Protein AF-A0A1I4HT18-F1 (afdb_monomer_lite)

Structure (mmCIF, N/CA/C/O backbone):
data_AF-A0A1I4HT18-F1
#
_entry.id   AF-A0A1I4HT18-F1
#
loop_
_atom_site.group_PDB
_atom_site.id
_atom_site.type_symbol
_atom_site.label_atom_id
_atom_site.label_alt_id
_atom_site.label_comp_id
_atom_site.label_asym_id
_atom_site.label_entity_id
_atom_site.label_seq_id
_atom_site.pdbx_PDB_ins_code
_atom_site.Cartn_x
_atom_site.Cartn_y
_atom_site.Cartn_z
_atom_site.occupancy
_atom_site.B_iso_or_equiv
_atom_site.auth_seq_id
_atom_site.auth_comp_id
_atom_site.auth_asym_id
_atom_site.auth_atom_id
_atom_site.pdbx_PDB_model_num
ATOM 1 N N . MET A 1 1 ? -5.936 -4.964 -17.014 1.00 53.97 1 MET A N 1
ATOM 2 C CA . MET A 1 1 ? -4.969 -4.059 -16.338 1.00 53.97 1 MET A CA 1
ATOM 3 C C . MET A 1 1 ? -4.286 -3.048 -17.280 1.00 53.97 1 MET A C 1
ATOM 5 O O . MET A 1 1 ? -3.512 -2.228 -16.811 1.00 53.97 1 MET A O 1
ATOM 9 N N . THR A 1 2 ? -4.578 -3.036 -18.587 1.00 53.16 2 THR A N 1
ATOM 10 C CA . THR A 1 2 ? -3.858 -2.238 -19.606 1.00 53.16 2 THR A CA 1
ATOM 11 C C . THR A 1 2 ? -4.294 -0.769 -19.725 1.00 53.16 2 THR A C 1
ATOM 13 O O . THR A 1 2 ? -3.505 0.053 -20.183 1.00 53.16 2 THR A O 1
ATOM 16 N N . ALA A 1 3 ? -5.507 -0.408 -19.286 1.00 56.97 3 ALA A N 1
ATOM 17 C CA . ALA A 1 3 ? -5.998 0.979 -19.331 1.00 56.97 3 ALA A CA 1
ATOM 18 C C . ALA A 1 3 ? -5.474 1.833 -18.159 1.00 56.97 3 ALA A C 1
ATOM 20 O O . ALA A 1 3 ? -4.922 2.912 -18.363 1.00 56.97 3 ALA A O 1
ATOM 21 N N . LEU A 1 4 ? -5.539 1.298 -16.933 1.00 57.00 4 LEU A N 1
ATOM 22 C CA . LEU A 1 4 ? -4.988 1.925 -15.721 1.00 57.00 4 LEU A CA 1
ATOM 23 C C . LEU A 1 4 ? -3.466 2.115 -15.801 1.00 57.00 4 LEU A C 1
ATOM 25 O O . LEU A 1 4 ? -2.920 2.967 -15.107 1.00 57.00 4 LEU A O 1
ATOM 29 N N . ALA A 1 5 ? -2.783 1.319 -16.635 1.00 60.12 5 ALA A N 1
ATOM 30 C CA . ALA A 1 5 ? -1.334 1.311 -16.816 1.00 60.12 5 ALA A CA 1
ATOM 31 C C . ALA A 1 5 ? -0.778 2.531 -17.602 1.00 60.12 5 ALA A C 1
ATOM 33 O O . ALA A 1 5 ? 0.438 2.710 -17.686 1.00 60.12 5 ALA A O 1
ATOM 34 N N . ARG A 1 6 ? -1.653 3.372 -18.172 1.00 67.38 6 ARG A N 1
ATOM 35 C CA . ARG A 1 6 ? -1.264 4.426 -19.122 1.00 67.38 6 ARG A CA 1
ATOM 36 C C . ARG A 1 6 ? -1.259 5.845 -18.531 1.00 67.38 6 ARG A C 1
ATOM 38 O O . ARG A 1 6 ? -0.466 6.669 -18.962 1.00 67.38 6 ARG A O 1
ATOM 45 N N . SER A 1 7 ? -2.091 6.131 -17.524 1.00 82.31 7 SER A N 1
ATOM 46 C CA . SER A 1 7 ? -2.238 7.466 -16.913 1.00 82.31 7 SER A CA 1
ATOM 47 C C . SER A 1 7 ? -1.760 7.507 -15.458 1.00 82.31 7 SER A C 1
ATOM 49 O O . SER A 1 7 ? -2.393 6.956 -14.558 1.00 82.31 7 SER A O 1
ATOM 51 N N . THR A 1 8 ? -0.587 8.089 -15.189 1.00 85.50 8 THR A N 1
ATOM 52 C CA . THR A 1 8 ? -0.025 8.239 -13.825 1.00 85.50 8 THR A CA 1
ATOM 53 C C . THR A 1 8 ? -1.048 8.673 -12.761 1.00 85.50 8 THR A C 1
ATOM 55 O O . THR A 1 8 ? -1.113 7.995 -11.734 1.00 85.50 8 THR A O 1
ATOM 58 N N . PRO A 1 9 ? -1.919 9.681 -12.995 1.00 87.38 9 PRO A N 1
ATOM 59 C CA . PRO A 1 9 ? -2.920 10.073 -11.999 1.00 87.38 9 PRO A CA 1
ATOM 60 C C . PRO A 1 9 ? -3.923 8.963 -11.662 1.00 87.38 9 PRO A C 1
ATOM 62 O O . PRO A 1 9 ? -4.279 8.803 -10.499 1.00 87.38 9 PRO A O 1
ATOM 65 N N . ALA A 1 10 ? -4.336 8.139 -12.631 1.00 87.94 10 ALA A N 1
ATOM 66 C CA . ALA A 1 10 ? -5.280 7.054 -12.361 1.00 87.94 10 ALA A CA 1
ATOM 67 C C . ALA A 1 10 ? -4.658 5.953 -11.495 1.00 87.94 10 ALA A C 1
ATOM 69 O O . ALA A 1 10 ? -5.329 5.391 -10.637 1.00 87.94 10 ALA A O 1
ATOM 70 N N . THR A 1 11 ? -3.370 5.648 -11.686 1.00 89.62 11 THR A N 1
ATOM 71 C CA . THR A 1 11 ? -2.671 4.694 -10.809 1.00 89.62 11 THR A CA 1
ATOM 72 C C . THR A 1 11 ? -2.544 5.227 -9.391 1.00 89.62 11 THR A C 1
ATOM 74 O O . THR A 1 11 ? -2.801 4.475 -8.458 1.00 89.62 11 THR A O 1
ATOM 77 N N . LEU A 1 12 ? -2.199 6.506 -9.222 1.00 92.19 12 LEU A N 1
ATOM 78 C CA . LEU A 1 12 ? -2.138 7.118 -7.896 1.00 92.19 12 LEU A CA 1
ATOM 79 C C . LEU A 1 12 ? -3.500 7.074 -7.204 1.00 92.19 12 LEU A C 1
ATOM 81 O O . LEU A 1 12 ? -3.574 6.635 -6.063 1.00 92.19 12 LEU A O 1
ATOM 85 N N . LEU A 1 13 ? -4.574 7.436 -7.910 1.00 93.88 13 LEU A N 1
ATOM 86 C CA . LEU A 1 13 ? -5.935 7.368 -7.377 1.00 93.88 13 LEU A CA 1
ATOM 87 C C . LEU A 1 13 ? -6.284 5.951 -6.921 1.00 93.88 13 LEU A C 1
ATOM 89 O O . LEU A 1 13 ? -6.774 5.764 -5.815 1.00 93.88 13 LEU A O 1
ATOM 93 N N . VAL A 1 14 ? -5.994 4.943 -7.742 1.00 93.56 14 VAL A N 1
ATOM 94 C CA . VAL A 1 14 ? -6.282 3.540 -7.413 1.00 93.56 14 VAL A CA 1
ATOM 95 C C . VAL A 1 14 ? -5.497 3.083 -6.193 1.00 93.56 14 VAL A C 1
ATOM 97 O O . VAL A 1 14 ? -6.068 2.449 -5.311 1.00 93.56 14 VAL A O 1
ATOM 100 N N . VAL A 1 15 ? -4.211 3.426 -6.111 1.00 94.88 15 VAL A N 1
ATOM 101 C CA . VAL A 1 15 ? -3.392 3.121 -4.935 1.00 94.88 15 VAL A CA 1
ATOM 102 C C . VAL A 1 15 ? -3.974 3.804 -3.701 1.00 94.88 15 VAL A C 1
ATOM 104 O O . VAL A 1 15 ? -4.206 3.128 -2.710 1.00 94.88 15 VAL A O 1
ATOM 107 N N . ILE A 1 16 ? -4.296 5.096 -3.771 1.00 96.31 16 ILE A N 1
ATOM 108 C CA . ILE A 1 16 ? -4.882 5.847 -2.652 1.00 96.31 16 ILE A CA 1
ATOM 109 C C . ILE A 1 16 ? -6.194 5.209 -2.185 1.00 96.31 16 ILE A C 1
ATOM 111 O O . ILE A 1 16 ? -6.374 5.000 -0.989 1.00 96.31 16 ILE A O 1
ATOM 115 N N . VAL A 1 17 ? -7.088 4.856 -3.111 1.00 97.00 17 VAL A N 1
ATOM 116 C CA . VAL A 1 17 ? -8.371 4.215 -2.788 1.00 97.00 17 VAL A CA 1
ATOM 117 C C . VAL A 1 17 ? -8.159 2.852 -2.129 1.00 97.00 17 VAL A C 1
ATOM 119 O O . VAL A 1 17 ? -8.799 2.561 -1.122 1.00 97.00 17 VAL A O 1
ATOM 122 N N . LEU A 1 18 ? -7.244 2.028 -2.648 1.00 96.94 18 LEU A N 1
ATOM 123 C CA . LEU A 1 18 ? -6.929 0.725 -2.057 1.00 96.94 18 LEU A CA 1
ATOM 124 C C . LEU A 1 18 ? -6.312 0.867 -0.661 1.00 96.94 18 LEU A C 1
ATOM 126 O O . LEU A 1 18 ? -6.722 0.167 0.260 1.00 96.94 18 LEU A O 1
ATOM 130 N N . VAL A 1 19 ? -5.364 1.790 -0.488 1.00 97.38 19 VAL A N 1
ATOM 131 C CA . VAL A 1 19 ? -4.752 2.084 0.814 1.00 97.38 19 VAL A CA 1
ATOM 132 C C . VAL A 1 19 ? -5.815 2.540 1.810 1.00 97.38 19 VAL A C 1
ATOM 134 O O . VAL A 1 19 ? -5.898 1.990 2.905 1.00 97.38 19 VAL A O 1
ATOM 137 N N . ALA A 1 20 ? -6.669 3.490 1.420 1.00 97.19 20 ALA A N 1
ATOM 138 C CA . ALA A 1 20 ? -7.759 3.970 2.260 1.00 97.19 20 ALA A CA 1
ATOM 139 C C . ALA A 1 20 ? -8.722 2.837 2.641 1.00 97.19 20 ALA A C 1
ATOM 141 O O . ALA A 1 20 ? -9.127 2.754 3.797 1.00 97.19 20 ALA A O 1
ATOM 142 N N . ALA A 1 21 ? -9.040 1.933 1.709 1.00 97.50 21 ALA A N 1
ATOM 143 C CA . ALA A 1 21 ? -9.880 0.774 1.983 1.00 97.50 21 ALA A CA 1
ATOM 144 C C . ALA A 1 21 ? -9.242 -0.173 3.015 1.00 97.50 21 ALA A C 1
ATOM 146 O O . ALA A 1 21 ? -9.896 -0.526 3.993 1.00 97.50 21 ALA A O 1
ATOM 147 N N . PHE A 1 22 ? -7.966 -0.545 2.859 1.00 97.56 22 PHE A N 1
ATOM 148 C CA . PHE A 1 22 ? -7.283 -1.419 3.823 1.00 97.56 22 PHE A CA 1
ATOM 149 C C . PHE A 1 22 ? -7.151 -0.776 5.208 1.00 97.56 22 PHE A C 1
ATOM 151 O O . PHE A 1 22 ? -7.414 -1.433 6.216 1.00 97.56 22 PHE A O 1
ATOM 158 N N . VAL A 1 23 ? -6.818 0.516 5.268 1.00 96.94 23 VAL A N 1
ATOM 159 C CA . VAL A 1 23 ? -6.763 1.273 6.527 1.00 96.94 23 VAL A CA 1
ATOM 160 C C . VAL A 1 23 ? -8.146 1.336 7.181 1.00 96.94 23 VAL A C 1
ATOM 162 O O . VAL A 1 23 ? -8.270 1.056 8.371 1.00 96.94 23 VAL A O 1
ATOM 165 N N . ALA A 1 24 ? -9.202 1.627 6.416 1.00 96.56 24 ALA A N 1
ATOM 166 C CA . ALA A 1 24 ? -10.571 1.665 6.926 1.00 96.56 24 ALA A CA 1
ATOM 167 C C . ALA A 1 24 ? -11.033 0.300 7.460 1.00 96.56 24 ALA A C 1
ATOM 169 O O . ALA A 1 24 ? -11.716 0.240 8.485 1.00 96.56 24 ALA A O 1
ATOM 170 N N . VAL A 1 25 ? -10.635 -0.803 6.819 1.00 95.75 25 VAL A N 1
ATOM 171 C CA . VAL A 1 25 ? -10.880 -2.159 7.333 1.00 95.75 25 VAL A CA 1
ATOM 172 C C . VAL A 1 25 ? -10.150 -2.371 8.662 1.00 95.75 25 VAL A C 1
ATOM 174 O O . VAL A 1 25 ? -10.772 -2.823 9.620 1.00 95.75 25 VAL A O 1
ATOM 177 N N . GLY A 1 26 ? -8.875 -1.987 8.765 1.00 92.00 26 GLY A N 1
ATOM 178 C CA . GLY A 1 26 ? -8.113 -2.084 10.016 1.00 92.00 26 GLY A CA 1
ATOM 179 C C . GLY A 1 26 ? -8.749 -1.297 11.170 1.00 92.00 26 GLY A C 1
ATOM 180 O O . GLY A 1 26 ? -8.892 -1.809 12.278 1.00 92.00 26 GLY A O 1
ATOM 181 N N . VAL A 1 27 ? -9.205 -0.074 10.899 1.00 95.25 27 VAL A N 1
ATOM 182 C CA . VAL A 1 27 ? -9.868 0.778 11.900 1.00 95.25 27 VAL A CA 1
ATOM 183 C C . VAL A 1 27 ? -11.235 0.211 12.302 1.00 95.25 27 VAL A C 1
ATOM 185 O O . VAL A 1 27 ? -11.523 0.084 13.490 1.00 95.25 27 VAL A O 1
ATOM 188 N N . SER A 1 28 ? -12.076 -0.161 11.331 1.00 93.00 28 SER A N 1
ATOM 189 C CA . SER A 1 28 ? -13.463 -0.581 11.597 1.00 93.00 28 SER A CA 1
ATOM 190 C C . SER A 1 28 ? -13.587 -1.990 12.177 1.00 93.00 28 SER A C 1
ATOM 192 O O . SER A 1 28 ? -14.412 -2.205 13.061 1.00 93.00 28 SER A O 1
ATOM 194 N N . GLN A 1 29 ? -12.782 -2.944 11.702 1.00 91.62 29 GLN A N 1
ATOM 195 C CA . GLN A 1 29 ? -12.899 -4.354 12.089 1.00 91.62 29 GLN A CA 1
ATOM 196 C C . GLN A 1 29 ? -12.006 -4.708 13.284 1.00 91.62 29 GLN A C 1
ATOM 198 O O . GLN A 1 29 ? -12.393 -5.524 14.116 1.00 91.62 29 GLN A O 1
ATOM 203 N N . PHE A 1 30 ? -10.832 -4.075 13.398 1.00 90.44 30 PHE A N 1
ATOM 204 C CA . PHE A 1 30 ? -9.812 -4.424 14.396 1.00 90.44 30 PHE A CA 1
ATOM 205 C C . PHE A 1 30 ? -9.585 -3.337 15.459 1.00 90.44 30 PHE A C 1
ATOM 207 O O . PHE A 1 30 ? -8.689 -3.471 16.291 1.00 90.44 30 PHE A O 1
ATOM 214 N N . LYS A 1 31 ? -10.414 -2.280 15.478 1.00 91.94 31 LYS A N 1
ATOM 215 C CA . LYS A 1 31 ? -10.375 -1.182 16.468 1.00 91.94 31 LYS A CA 1
ATOM 216 C C . LYS A 1 31 ? -8.989 -0.532 16.604 1.00 91.94 31 LYS A C 1
ATOM 218 O O . LYS A 1 31 ? -8.568 -0.175 17.706 1.00 91.94 31 LYS A O 1
ATOM 223 N N . LEU A 1 32 ? -8.268 -0.406 15.493 1.00 92.88 32 LEU A N 1
ATOM 224 C CA . LEU A 1 32 ? -7.033 0.374 15.439 1.00 92.88 32 LEU A CA 1
ATOM 225 C C . LEU A 1 32 ? -7.343 1.866 15.520 1.00 92.88 32 LEU A C 1
ATOM 227 O O . LEU A 1 32 ? -8.380 2.322 15.028 1.00 92.88 32 LEU A O 1
ATOM 231 N N . THR A 1 33 ? -6.416 2.646 16.067 1.00 96.00 33 THR A N 1
ATOM 232 C CA . THR A 1 33 ? -6.450 4.093 15.870 1.00 96.00 33 THR A CA 1
ATOM 233 C C . THR A 1 33 ? -6.143 4.415 14.407 1.00 96.00 33 THR A C 1
ATOM 235 O O . THR A 1 33 ? -5.488 3.652 13.693 1.00 96.00 33 THR A O 1
A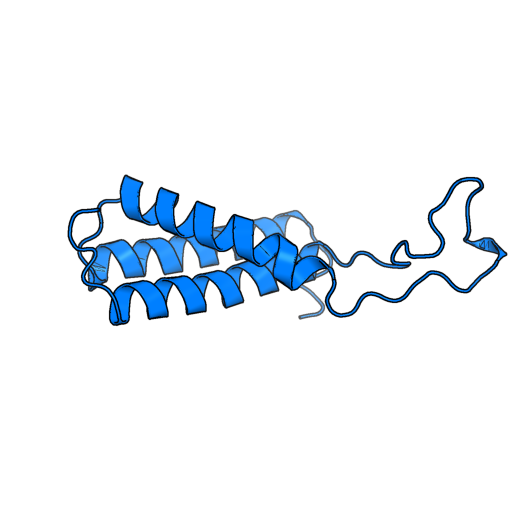TOM 238 N N . ILE A 1 34 ? -6.601 5.575 13.932 1.00 95.00 34 ILE A N 1
ATOM 239 C CA . ILE A 1 34 ? -6.313 6.019 12.559 1.00 95.00 34 ILE A CA 1
ATOM 240 C C . ILE A 1 34 ? -4.794 6.149 12.352 1.00 95.00 34 ILE A C 1
ATOM 242 O O . ILE A 1 34 ? -4.271 5.716 11.327 1.00 95.00 34 ILE A O 1
ATOM 246 N N . GLY A 1 35 ? -4.082 6.701 13.343 1.00 96.50 35 GLY A N 1
ATOM 247 C CA . GLY A 1 35 ? -2.629 6.862 13.302 1.00 96.50 35 GLY A CA 1
ATOM 248 C C . GLY A 1 35 ? -1.892 5.524 13.260 1.00 96.50 35 GLY A C 1
ATOM 249 O O . GLY A 1 35 ? -1.052 5.325 12.383 1.00 96.50 35 GLY A O 1
ATOM 250 N N . GLY A 1 36 ? -2.250 4.592 14.145 1.00 95.62 36 GLY A N 1
ATOM 251 C CA . GLY A 1 36 ? -1.655 3.258 14.203 1.00 95.62 36 GLY A CA 1
ATOM 252 C C . GLY A 1 36 ? -1.898 2.445 12.936 1.00 95.62 36 GLY A C 1
ATOM 253 O O . GLY A 1 36 ? -0.962 1.859 12.393 1.00 95.62 36 GLY A O 1
ATOM 254 N N . ALA A 1 37 ? -3.122 2.474 12.397 1.00 96.06 37 ALA A N 1
ATOM 255 C CA . ALA A 1 37 ? -3.449 1.792 11.146 1.00 96.06 37 ALA A CA 1
ATOM 256 C C . ALA A 1 37 ? -2.626 2.326 9.963 1.00 96.06 37 ALA A C 1
ATOM 258 O O . ALA A 1 37 ? -2.076 1.536 9.197 1.00 96.06 37 ALA A O 1
ATOM 259 N N . ILE A 1 38 ? -2.499 3.652 9.830 1.00 96.88 38 ILE A N 1
ATOM 260 C CA . ILE A 1 38 ? -1.696 4.273 8.766 1.00 96.88 38 ILE A CA 1
ATOM 261 C C . ILE A 1 38 ? -0.212 3.942 8.945 1.00 96.88 38 ILE A C 1
ATOM 263 O O . ILE A 1 38 ? 0.435 3.546 7.977 1.00 96.88 38 ILE A O 1
ATOM 267 N N . ALA A 1 39 ? 0.328 4.079 10.158 1.00 97.31 39 ALA A N 1
ATOM 268 C CA . ALA A 1 39 ? 1.741 3.840 10.435 1.00 97.31 39 ALA A CA 1
ATOM 269 C C . ALA A 1 39 ? 2.130 2.378 10.184 1.00 97.31 39 ALA A C 1
ATOM 271 O O . ALA A 1 39 ? 3.092 2.107 9.463 1.00 97.31 39 ALA A O 1
ATOM 272 N N . LEU A 1 40 ? 1.351 1.433 10.717 1.00 96.38 40 LEU A N 1
ATOM 273 C CA . LEU A 1 40 ? 1.585 0.006 10.520 1.00 96.38 40 LEU A CA 1
ATOM 274 C C . LEU A 1 40 ? 1.482 -0.366 9.040 1.00 96.38 40 LEU A C 1
ATOM 276 O O . LEU A 1 40 ? 2.386 -1.007 8.501 1.00 96.38 40 LEU A O 1
ATOM 280 N N . TYR A 1 41 ? 0.415 0.071 8.365 1.00 97.69 41 TYR A N 1
ATOM 281 C CA . TYR A 1 41 ? 0.242 -0.197 6.942 1.00 97.69 41 TYR A CA 1
ATOM 282 C C . TYR A 1 41 ? 1.387 0.399 6.114 1.00 97.69 41 TYR A C 1
ATOM 284 O O . TYR A 1 41 ? 1.899 -0.266 5.218 1.00 97.69 41 TYR A O 1
ATOM 292 N N . PHE A 1 42 ? 1.840 1.615 6.431 1.00 97.69 42 PHE A N 1
ATOM 293 C CA . PHE A 1 42 ? 2.962 2.261 5.752 1.00 97.69 42 PHE A CA 1
ATOM 294 C C . PHE A 1 42 ? 4.266 1.469 5.899 1.00 97.69 42 PHE A C 1
ATOM 296 O O . PHE A 1 42 ? 4.941 1.234 4.900 1.00 97.69 42 PHE A O 1
ATOM 303 N N . VAL A 1 43 ? 4.603 1.005 7.107 1.00 97.56 43 VAL A N 1
ATOM 304 C CA . VAL A 1 43 ? 5.817 0.204 7.347 1.00 97.56 43 VAL A CA 1
ATOM 305 C C . VAL A 1 43 ? 5.764 -1.125 6.589 1.00 97.56 43 VAL A C 1
ATOM 307 O O . VAL A 1 43 ? 6.732 -1.495 5.916 1.00 97.56 43 VAL A O 1
ATOM 310 N N . VAL A 1 44 ? 4.626 -1.825 6.646 1.00 97.44 44 VAL A N 1
ATOM 311 C CA . VAL A 1 44 ? 4.403 -3.079 5.905 1.00 97.44 44 VAL A CA 1
ATOM 312 C C . VAL A 1 44 ? 4.515 -2.845 4.398 1.00 97.44 44 VAL A C 1
ATOM 314 O O . VAL A 1 44 ? 5.234 -3.566 3.704 1.00 97.44 44 VAL A O 1
ATOM 317 N N . TRP A 1 45 ? 3.849 -1.809 3.889 1.00 98.06 45 TRP A N 1
ATOM 318 C CA . TRP A 1 45 ? 3.863 -1.447 2.476 1.00 98.06 45 TRP A CA 1
ATOM 319 C C . TRP A 1 45 ? 5.266 -1.082 1.987 1.00 98.06 45 TRP A C 1
ATOM 321 O O . TRP A 1 45 ? 5.701 -1.593 0.955 1.00 98.06 45 TRP A O 1
ATOM 331 N N . TRP A 1 46 ? 5.999 -0.259 2.742 1.00 97.31 46 TRP A N 1
ATOM 332 C CA . TRP A 1 46 ? 7.363 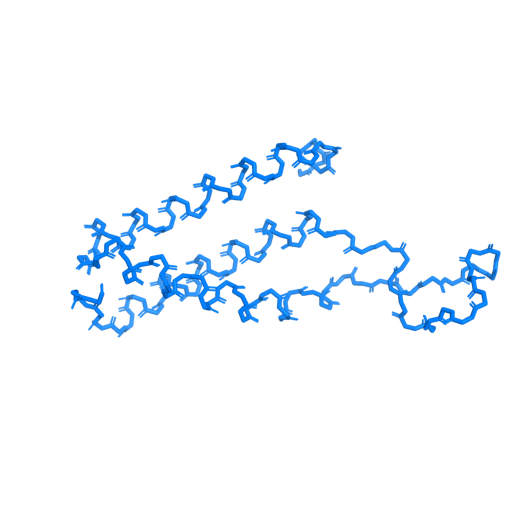0.154 2.408 1.00 97.31 46 TRP A CA 1
ATOM 333 C C . TRP A 1 46 ? 8.316 -1.040 2.353 1.00 97.31 46 TRP A C 1
ATOM 335 O O . TRP A 1 46 ? 9.108 -1.169 1.422 1.00 97.31 46 TRP A O 1
ATOM 345 N N . THR A 1 47 ? 8.190 -1.962 3.307 1.00 97.31 47 THR A N 1
ATOM 346 C CA . THR A 1 47 ? 9.021 -3.170 3.365 1.00 97.31 47 THR A CA 1
ATOM 347 C C . THR A 1 47 ? 8.739 -4.089 2.173 1.00 97.31 47 THR A C 1
ATOM 349 O O . THR A 1 47 ? 9.661 -4.559 1.504 1.00 97.31 47 THR A O 1
ATOM 352 N N . LEU A 1 48 ? 7.462 -4.305 1.844 1.00 97.44 48 LEU A N 1
ATOM 353 C CA . LEU A 1 48 ? 7.064 -5.172 0.733 1.00 97.44 48 LEU A CA 1
ATOM 354 C C . LEU A 1 48 ? 7.306 -4.551 -0.641 1.00 97.44 48 LEU A C 1
ATOM 356 O O . LEU A 1 48 ? 7.447 -5.290 -1.614 1.00 97.44 48 LEU A O 1
ATOM 360 N N . LEU A 1 49 ? 7.420 -3.224 -0.742 1.00 95.56 49 LEU A N 1
ATOM 361 C CA . LEU A 1 49 ? 7.819 -2.567 -1.983 1.00 95.56 49 LEU A CA 1
ATOM 362 C C . LEU A 1 49 ? 9.140 -3.143 -2.489 1.00 95.56 49 LEU A C 1
ATOM 364 O O . LEU A 1 49 ? 9.210 -3.571 -3.640 1.00 95.56 49 LEU A O 1
ATOM 368 N N . PHE A 1 50 ? 10.153 -3.236 -1.627 1.00 94.38 50 PHE A N 1
ATOM 369 C CA . PHE A 1 50 ? 11.454 -3.793 -1.999 1.00 94.38 50 PHE A CA 1
ATOM 370 C C . PHE A 1 50 ? 11.387 -5.282 -2.350 1.00 94.38 50 PHE A C 1
ATOM 372 O O . PHE A 1 50 ? 12.098 -5.718 -3.250 1.00 94.38 50 PHE A O 1
ATOM 379 N N . ALA A 1 51 ? 10.489 -6.043 -1.720 1.00 95.12 51 ALA A N 1
ATOM 380 C CA . ALA A 1 51 ? 10.262 -7.446 -2.063 1.00 95.12 51 ALA A CA 1
ATOM 381 C C . ALA A 1 51 ? 9.591 -7.625 -3.442 1.00 95.12 51 ALA A C 1
ATOM 383 O O . ALA A 1 51 ? 9.883 -8.580 -4.159 1.00 95.12 51 ALA A O 1
ATOM 384 N N . VAL A 1 52 ? 8.710 -6.701 -3.840 1.00 94.56 52 VAL A N 1
ATOM 385 C CA . VAL A 1 52 ? 7.974 -6.750 -5.118 1.00 94.56 52 VAL A CA 1
ATOM 386 C C . VAL A 1 52 ? 8.779 -6.154 -6.280 1.00 94.56 52 VAL A C 1
ATOM 388 O O . VAL A 1 52 ? 8.624 -6.584 -7.424 1.00 94.56 52 VAL A O 1
ATOM 391 N N . LEU A 1 53 ? 9.667 -5.189 -6.017 1.00 92.88 53 LEU A N 1
ATOM 392 C CA . LEU A 1 53 ? 10.487 -4.525 -7.036 1.00 92.88 53 LEU A CA 1
ATOM 393 C C . LEU A 1 53 ? 11.275 -5.447 -7.989 1.00 92.88 53 LEU A C 1
ATOM 395 O O . LEU A 1 53 ? 11.288 -5.126 -9.185 1.00 92.88 53 LEU A O 1
ATOM 399 N N . PRO A 1 54 ? 11.935 -6.539 -7.549 1.00 89.38 54 PRO A N 1
ATOM 400 C CA . PRO A 1 54 ? 12.716 -7.396 -8.445 1.00 89.38 54 PRO A CA 1
ATOM 401 C C . PRO A 1 54 ? 11.849 -8.281 -9.351 1.00 89.38 54 PRO A C 1
ATOM 403 O O . PRO A 1 54 ? 12.343 -8.843 -10.328 1.00 89.38 54 PRO A O 1
ATOM 406 N N . LEU A 1 55 ? 10.551 -8.408 -9.066 1.00 90.38 55 LEU A N 1
ATOM 407 C CA . LEU A 1 55 ? 9.672 -9.305 -9.804 1.00 90.38 55 LEU A CA 1
ATOM 408 C C . LEU A 1 55 ? 9.456 -8.820 -11.243 1.00 90.38 55 LEU A C 1
ATOM 410 O O . LEU A 1 55 ? 9.164 -7.649 -11.500 1.00 90.38 55 LEU A O 1
ATOM 414 N N . ARG A 1 56 ? 9.527 -9.771 -12.184 1.00 83.81 56 ARG A N 1
ATOM 415 C CA . ARG A 1 56 ? 9.247 -9.580 -13.622 1.00 83.81 56 ARG A CA 1
ATOM 416 C C . ARG A 1 56 ? 10.137 -8.524 -14.298 1.00 83.81 56 ARG A C 1
ATOM 418 O O . ARG A 1 56 ? 9.724 -7.937 -15.299 1.00 83.81 56 ARG A O 1
ATOM 425 N N . ASN A 1 57 ? 11.340 -8.298 -13.768 1.00 89.12 57 ASN A N 1
ATOM 426 C CA . ASN A 1 57 ? 12.371 -7.520 -14.446 1.00 89.12 57 ASN A CA 1
ATOM 427 C C . ASN A 1 57 ? 13.030 -8.351 -15.548 1.00 89.12 57 ASN A C 1
ATOM 429 O O . ASN A 1 57 ? 13.299 -9.536 -15.370 1.00 89.12 57 ASN A O 1
ATOM 433 N N . GLN A 1 58 ? 13.302 -7.704 -16.676 1.00 86.94 58 GLN A N 1
ATOM 434 C CA . GLN A 1 58 ? 14.132 -8.243 -17.745 1.00 86.94 58 GLN A CA 1
ATOM 435 C C . GLN A 1 58 ? 15.214 -7.207 -18.063 1.00 86.94 58 GLN A C 1
ATOM 437 O O . GLN A 1 58 ? 14.864 -6.030 -18.219 1.00 86.94 58 GLN A O 1
ATOM 442 N N . PRO A 1 59 ? 16.496 -7.605 -18.103 1.00 84.88 59 PRO A N 1
ATOM 443 C CA . PRO A 1 59 ? 17.581 -6.696 -18.446 1.00 84.88 59 PRO A CA 1
ATOM 444 C C . PRO A 1 59 ? 17.477 -6.252 -19.909 1.00 84.88 59 PRO A C 1
ATOM 446 O O . PRO A 1 59 ? 16.909 -6.959 -20.748 1.00 84.88 59 PRO A O 1
ATOM 449 N N . GLU A 1 60 ? 18.021 -5.075 -20.215 1.00 85.31 60 GLU A N 1
ATOM 450 C CA . GLU A 1 60 ? 18.148 -4.614 -21.599 1.00 85.31 60 GLU A CA 1
ATOM 451 C C . GLU A 1 60 ? 19.192 -5.463 -22.336 1.00 85.31 60 GLU A C 1
ATOM 453 O O . GLU A 1 60 ? 20.330 -5.591 -21.895 1.00 85.31 60 GLU A O 1
ATOM 458 N N . THR A 1 61 ? 18.793 -6.068 -23.455 1.00 82.94 61 THR A N 1
ATOM 459 C CA . THR A 1 61 ? 19.650 -6.976 -24.243 1.00 82.94 61 THR A CA 1
ATOM 460 C C . THR A 1 61 ? 20.049 -6.379 -25.584 1.00 82.94 61 THR A C 1
ATOM 462 O O . THR A 1 61 ? 20.919 -6.927 -26.260 1.00 82.94 61 THR A O 1
ATOM 465 N N . ARG A 1 62 ? 19.439 -5.257 -25.993 1.00 84.06 62 ARG A N 1
ATOM 466 C CA . ARG A 1 62 ? 19.768 -4.581 -27.248 1.00 84.06 62 ARG A CA 1
ATOM 467 C C . ARG A 1 62 ? 20.959 -3.649 -27.038 1.00 84.06 62 ARG A C 1
ATOM 469 O O . ARG A 1 62 ? 20.801 -2.638 -26.356 1.00 84.06 62 ARG A O 1
ATOM 476 N N . PRO A 1 63 ? 22.109 -3.888 -27.700 1.00 81.56 63 PRO A N 1
ATOM 477 C CA . PRO A 1 63 ? 23.297 -3.049 -27.531 1.00 81.56 63 PRO A CA 1
ATOM 478 C C . PRO A 1 63 ? 23.052 -1.569 -27.850 1.00 81.56 63 PRO A C 1
ATOM 480 O O . PRO A 1 63 ? 23.670 -0.700 -27.254 1.00 81.56 63 PRO A O 1
ATOM 483 N N . SER A 1 64 ? 22.114 -1.271 -28.757 1.00 84.19 64 SER A N 1
ATOM 484 C CA . SER A 1 64 ? 21.749 0.099 -29.140 1.00 84.19 64 SER A CA 1
ATOM 485 C C . SER A 1 64 ? 20.987 0.889 -28.072 1.00 84.19 64 SER A C 1
ATOM 487 O O . SER A 1 64 ? 20.876 2.103 -28.202 1.00 84.19 64 SER A O 1
ATOM 489 N N . HIS A 1 65 ? 20.430 0.221 -27.058 1.00 83.81 65 HIS A N 1
ATOM 490 C CA . HIS A 1 65 ? 19.652 0.851 -25.984 1.00 83.81 65 HIS A CA 1
ATOM 491 C C . HIS A 1 65 ? 20.455 0.979 -24.680 1.00 83.81 65 HIS A C 1
ATOM 493 O O . HIS A 1 65 ? 19.990 1.628 -23.746 1.00 83.81 65 HIS A O 1
ATOM 499 N N . VAL A 1 66 ? 21.651 0.379 -24.613 1.00 84.00 66 VAL A N 1
ATOM 500 C CA . VAL A 1 66 ? 22.532 0.443 -23.442 1.00 84.00 66 VAL A CA 1
ATOM 501 C C . VAL A 1 66 ? 23.336 1.743 -23.473 1.00 84.00 66 VAL A C 1
ATOM 503 O O . VAL A 1 66 ? 24.058 2.018 -24.430 1.00 84.00 66 VAL A O 1
ATOM 506 N N . VAL A 1 67 ? 23.221 2.544 -22.415 1.00 87.06 67 VAL A N 1
ATOM 507 C CA . VAL A 1 67 ? 23.927 3.829 -22.273 1.00 87.06 67 VAL A CA 1
ATOM 508 C C . VAL A 1 67 ? 25.266 3.615 -21.545 1.00 87.06 67 VAL A C 1
ATOM 510 O O . VAL A 1 67 ? 25.327 2.787 -20.633 1.00 87.06 67 VAL A O 1
ATOM 513 N N . PRO A 1 68 ? 26.357 4.334 -21.887 1.00 88.56 68 PRO A N 1
ATOM 514 C CA . PRO A 1 68 ? 27.623 4.219 -21.161 1.00 88.56 68 PRO A CA 1
ATOM 515 C C . PRO A 1 68 ? 27.448 4.440 -19.649 1.00 88.56 68 PRO A C 1
ATOM 517 O O . PRO A 1 68 ? 26.869 5.439 -19.229 1.00 88.56 68 PRO A O 1
ATOM 520 N N . GLY A 1 69 ? 27.944 3.502 -18.836 1.00 87.06 69 GLY A N 1
ATOM 521 C CA . GLY A 1 69 ? 27.793 3.524 -17.373 1.00 87.06 69 GLY A CA 1
ATOM 522 C C . GLY A 1 69 ? 26.489 2.913 -16.839 1.00 87.06 69 GLY A C 1
ATOM 523 O O . GLY A 1 69 ? 26.287 2.900 -15.627 1.00 87.06 69 GLY A O 1
ATOM 524 N N . GLN A 1 70 ? 25.614 2.389 -17.705 1.00 85.94 70 GLN A N 1
ATOM 525 C CA . GLN A 1 70 ? 24.425 1.644 -17.293 1.00 85.94 70 GLN A CA 1
ATOM 526 C C . GLN A 1 70 ? 24.811 0.295 -16.668 1.00 85.94 70 GLN A C 1
ATOM 528 O O . GLN A 1 70 ? 25.608 -0.456 -17.229 1.00 85.94 70 GLN A O 1
ATOM 533 N N . ASP A 1 71 ? 24.202 -0.027 -15.526 1.00 86.69 71 ASP A N 1
ATOM 534 C CA . ASP A 1 71 ? 24.316 -1.348 -14.905 1.00 86.69 71 ASP A CA 1
ATOM 535 C C . ASP A 1 71 ? 23.742 -2.426 -15.855 1.00 86.69 71 ASP A C 1
ATOM 537 O O . ASP A 1 71 ? 22.575 -2.310 -16.251 1.00 86.69 71 ASP A O 1
ATOM 541 N N . PRO A 1 72 ? 24.506 -3.479 -16.216 1.00 82.06 72 PRO A N 1
ATOM 542 C CA . PRO A 1 72 ? 24.013 -4.591 -17.034 1.00 82.06 72 PRO A CA 1
ATOM 543 C C . PRO A 1 72 ? 22.741 -5.260 -16.486 1.00 82.06 72 PRO A C 1
ATOM 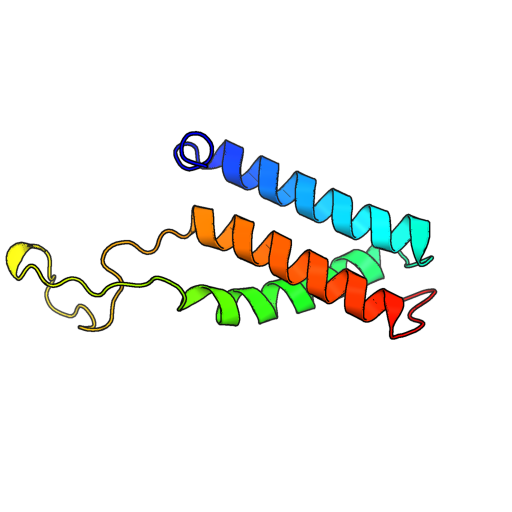545 O O . PRO A 1 72 ? 21.976 -5.849 -17.248 1.00 82.06 72 PRO A O 1
ATOM 548 N N . GLY A 1 73 ? 22.500 -5.173 -15.172 1.00 82.50 73 GLY A N 1
ATOM 549 C CA . GLY A 1 73 ? 21.298 -5.693 -14.519 1.00 82.50 73 GLY A CA 1
ATOM 550 C C . GLY A 1 73 ? 20.085 -4.755 -14.549 1.00 82.50 73 GLY A C 1
ATOM 551 O O . GLY A 1 73 ? 19.004 -5.147 -14.099 1.00 82.50 73 GLY A O 1
ATOM 552 N N . ALA A 1 74 ? 20.229 -3.524 -15.054 1.00 86.00 74 ALA A N 1
ATOM 553 C CA . ALA A 1 74 ? 19.157 -2.536 -15.053 1.00 86.00 74 ALA A CA 1
ATOM 554 C C . ALA A 1 74 ? 17.951 -3.021 -15.889 1.00 86.00 74 ALA A C 1
ATOM 556 O O . ALA A 1 74 ? 18.112 -3.408 -17.051 1.00 86.00 74 ALA A O 1
ATOM 557 N N . PRO A 1 75 ? 16.721 -2.986 -15.341 1.00 86.69 75 PRO A N 1
ATOM 558 C CA . PRO A 1 75 ? 15.536 -3.423 -16.071 1.00 86.69 75 PRO A CA 1
ATOM 559 C C . PRO A 1 75 ? 15.255 -2.538 -17.290 1.00 86.69 75 PRO A C 1
ATOM 561 O O . PRO A 1 75 ? 15.105 -1.326 -17.142 1.00 86.69 75 PRO A O 1
ATOM 564 N N . ALA A 1 76 ? 15.055 -3.149 -18.461 1.00 87.81 76 ALA A N 1
ATOM 565 C CA . ALA A 1 76 ? 14.680 -2.446 -19.694 1.00 87.81 76 ALA A CA 1
ATOM 566 C C . ALA A 1 76 ? 13.358 -1.672 -19.547 1.00 87.81 76 ALA A C 1
ATOM 568 O O . ALA A 1 76 ? 13.173 -0.580 -20.078 1.00 87.81 76 ALA A O 1
ATOM 569 N N . SER A 1 77 ? 12.414 -2.235 -18.784 1.00 87.31 77 SER A N 1
ATOM 570 C CA . SER A 1 77 ? 11.161 -1.573 -18.424 1.00 87.31 77 SER A CA 1
ATOM 571 C C . SER A 1 77 ? 10.884 -1.739 -16.922 1.00 87.31 77 SER A C 1
ATOM 573 O O . SER A 1 77 ? 10.478 -2.812 -16.473 1.00 87.31 77 SER A O 1
ATOM 575 N N . PRO A 1 78 ? 11.061 -0.684 -16.103 1.00 84.19 78 PRO A N 1
ATOM 576 C CA . PRO A 1 78 ? 10.876 -0.777 -14.652 1.00 84.19 78 PRO A CA 1
ATOM 577 C C . PRO A 1 78 ? 9.437 -1.081 -14.204 1.00 84.19 78 PRO A C 1
ATOM 579 O O . PRO A 1 78 ? 9.234 -1.538 -13.079 1.00 84.19 78 PRO A O 1
ATOM 582 N N . ARG A 1 79 ? 8.434 -0.808 -15.058 1.00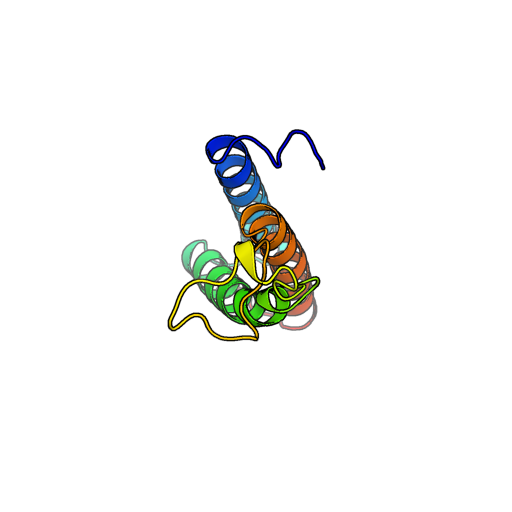 88.94 79 ARG A N 1
ATOM 583 C CA . ARG A 1 79 ? 6.991 -1.063 -14.829 1.00 88.94 79 ARG A CA 1
ATOM 584 C C . ARG A 1 79 ? 6.482 -0.590 -13.454 1.00 88.94 79 ARG A C 1
ATOM 586 O O . ARG A 1 79 ? 5.582 -1.200 -12.878 1.00 88.94 79 ARG A O 1
ATOM 593 N N . LEU A 1 80 ? 7.020 0.523 -12.940 1.00 89.88 80 LEU A N 1
ATOM 594 C CA . LEU A 1 80 ? 6.802 1.005 -11.562 1.00 89.88 80 LEU A CA 1
ATOM 595 C C . LEU A 1 80 ? 5.327 1.117 -11.171 1.00 89.88 80 LEU A C 1
ATOM 597 O O . LEU A 1 80 ? 4.947 0.817 -10.046 1.00 89.88 80 LEU A O 1
ATOM 601 N N . ARG A 1 81 ? 4.478 1.514 -12.115 1.00 90.00 81 ARG A N 1
ATOM 602 C CA . ARG A 1 81 ? 3.050 1.712 -11.868 1.00 90.00 81 ARG A CA 1
ATOM 603 C C . ARG A 1 81 ? 2.309 0.401 -11.596 1.00 90.00 81 ARG A C 1
ATOM 605 O O . ARG A 1 81 ? 1.443 0.353 -10.733 1.00 90.00 81 ARG A O 1
ATOM 612 N N . GLU A 1 82 ? 2.654 -0.666 -12.317 1.00 89.81 82 GLU A N 1
ATOM 613 C CA . GLU A 1 82 ? 2.096 -1.994 -12.043 1.00 89.81 82 GLU A CA 1
ATOM 614 C C . GLU A 1 82 ? 2.585 -2.506 -10.690 1.00 89.81 82 GLU A C 1
ATOM 616 O O . GLU A 1 82 ? 1.797 -3.035 -9.909 1.00 89.81 82 GLU A O 1
ATOM 621 N N . LYS A 1 83 ? 3.873 -2.292 -10.396 1.00 91.75 83 LYS A N 1
ATOM 622 C CA . LYS A 1 83 ? 4.483 -2.684 -9.125 1.00 91.75 83 LYS A CA 1
ATOM 623 C C . LYS A 1 83 ? 3.833 -1.967 -7.946 1.00 91.75 83 LYS A C 1
ATOM 625 O O . LYS A 1 83 ? 3.515 -2.627 -6.976 1.00 91.75 83 LYS A O 1
ATOM 630 N N . ALA A 1 84 ? 3.520 -0.676 -8.055 1.00 93.38 84 ALA A N 1
ATOM 631 C CA . ALA A 1 84 ? 2.817 0.065 -7.004 1.00 93.38 84 ALA A CA 1
ATOM 632 C C . ALA A 1 84 ? 1.432 -0.526 -6.669 1.00 93.38 84 ALA A C 1
ATOM 634 O O . ALA A 1 84 ? 1.056 -0.598 -5.497 1.00 93.38 84 ALA A O 1
ATOM 635 N N . ILE A 1 85 ? 0.686 -0.991 -7.678 1.00 94.06 85 ILE A N 1
ATOM 636 C CA . ILE A 1 85 ? -0.604 -1.665 -7.466 1.00 94.06 85 ILE A CA 1
ATOM 637 C C . ILE A 1 85 ? -0.377 -3.024 -6.794 1.00 94.06 85 ILE A C 1
ATOM 639 O O . ILE A 1 85 ? -1.021 -3.318 -5.790 1.00 94.06 85 ILE A O 1
ATOM 643 N N . TRP A 1 86 ? 0.566 -3.826 -7.299 1.00 94.62 86 TRP A N 1
ATOM 644 C CA . TRP A 1 86 ? 0.907 -5.122 -6.705 1.00 94.62 86 TRP A CA 1
ATOM 645 C C . TRP A 1 86 ? 1.380 -4.997 -5.258 1.00 94.62 86 TRP A C 1
ATOM 647 O O . TRP A 1 86 ? 0.869 -5.710 -4.402 1.00 94.62 86 TRP A O 1
ATOM 657 N N . THR A 1 87 ? 2.281 -4.061 -4.960 1.00 96.31 87 THR A N 1
ATOM 658 C CA . THR A 1 87 ? 2.752 -3.785 -3.600 1.00 96.31 87 THR A CA 1
ATOM 659 C C . THR A 1 87 ? 1.592 -3.433 -2.684 1.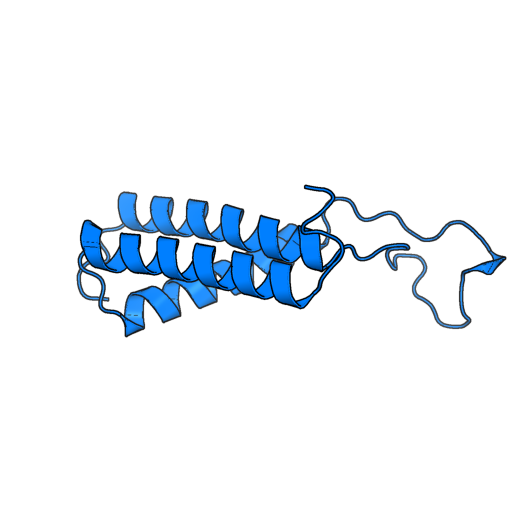00 96.31 87 THR A C 1
ATOM 661 O O . THR A 1 87 ? 1.501 -3.977 -1.594 1.00 96.31 87 THR A O 1
ATOM 664 N N . THR A 1 88 ? 0.664 -2.586 -3.133 1.00 96.94 88 THR A N 1
ATOM 665 C CA . THR A 1 88 ? -0.522 -2.215 -2.347 1.00 96.94 88 THR A CA 1
ATOM 666 C C . THR A 1 88 ? -1.409 -3.421 -2.037 1.00 96.94 88 THR A C 1
ATOM 668 O O . THR A 1 88 ? -1.858 -3.572 -0.907 1.00 96.94 88 THR A O 1
ATOM 671 N N . LEU A 1 89 ? -1.625 -4.320 -3.000 1.00 97.06 89 LEU A N 1
ATOM 672 C CA . LEU A 1 89 ? -2.429 -5.527 -2.784 1.00 97.06 89 LEU A CA 1
ATOM 673 C C . LEU A 1 89 ? -1.733 -6.540 -1.866 1.00 97.06 89 LEU A C 1
ATOM 675 O O . LEU 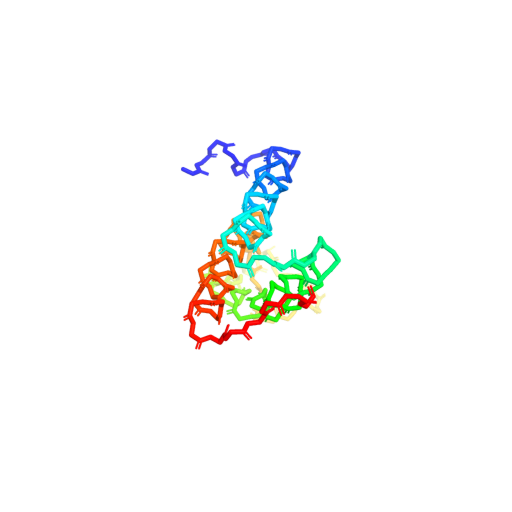A 1 89 ? -2.356 -7.063 -0.945 1.00 97.06 89 LEU A O 1
ATOM 679 N N . VAL A 1 90 ? -0.444 -6.802 -2.097 1.00 97.25 90 VAL A N 1
ATOM 680 C CA . VAL A 1 90 ? 0.350 -7.743 -1.291 1.00 97.25 90 VAL A CA 1
ATOM 681 C C . VAL A 1 90 ? 0.511 -7.220 0.138 1.00 97.25 90 VAL A C 1
ATOM 683 O O . VAL A 1 90 ? 0.346 -7.981 1.088 1.00 97.25 90 VAL A O 1
ATOM 686 N N . ALA A 1 91 ? 0.751 -5.917 0.306 1.00 97.81 91 ALA A N 1
ATOM 687 C CA . ALA A 1 91 ? 0.806 -5.273 1.613 1.00 97.81 91 ALA A CA 1
ATOM 688 C C . ALA A 1 91 ? -0.547 -5.269 2.321 1.00 97.81 91 ALA A C 1
ATOM 690 O O . ALA A 1 91 ? -0.592 -5.565 3.509 1.00 97.81 91 ALA A O 1
ATOM 691 N N . GLY A 1 92 ? -1.647 -5.014 1.607 1.00 97.31 92 GLY A N 1
ATOM 692 C CA . GLY A 1 92 ? -3.000 -5.145 2.147 1.00 97.31 92 GLY A CA 1
ATOM 693 C C . GLY A 1 92 ? -3.298 -6.544 2.663 1.00 97.31 92 GLY A C 1
ATOM 694 O O . GLY A 1 92 ? -3.768 -6.694 3.788 1.00 97.31 92 GLY A O 1
ATOM 695 N N . ALA A 1 93 ? -2.951 -7.574 1.892 1.00 97.62 93 ALA A N 1
ATOM 696 C CA . ALA A 1 93 ? -3.093 -8.956 2.335 1.00 97.62 93 ALA A CA 1
ATOM 697 C C . ALA A 1 93 ? -2.244 -9.241 3.587 1.00 97.62 93 ALA A C 1
ATOM 699 O O . ALA A 1 93 ? -2.771 -9.749 4.574 1.00 97.62 93 ALA A O 1
ATOM 700 N N . ALA A 1 94 ? -0.961 -8.866 3.581 1.00 97.56 94 ALA A N 1
ATOM 701 C CA . ALA A 1 94 ? -0.064 -9.067 4.720 1.00 97.56 94 ALA A CA 1
ATOM 702 C C . ALA A 1 94 ? -0.535 -8.322 5.980 1.00 97.56 94 ALA A C 1
ATOM 704 O O . ALA A 1 94 ? -0.511 -8.880 7.072 1.00 97.56 94 ALA A O 1
ATOM 705 N N . PHE A 1 95 ? -1.010 -7.086 5.822 1.00 97.19 95 PHE A N 1
ATOM 706 C CA . PHE A 1 95 ? -1.573 -6.271 6.893 1.00 97.19 95 PHE A CA 1
ATOM 707 C C . PHE A 1 95 ? -2.810 -6.927 7.513 1.00 97.19 95 PHE A C 1
ATOM 709 O O . PHE A 1 95 ? -2.866 -7.089 8.728 1.00 97.19 95 PHE A O 1
ATOM 716 N N . LEU A 1 96 ? -3.774 -7.371 6.700 1.00 95.50 96 LEU A N 1
ATOM 717 C CA . LEU A 1 96 ? -4.980 -8.035 7.204 1.00 95.50 96 LEU A CA 1
ATOM 718 C C . LEU A 1 96 ? -4.670 -9.372 7.882 1.00 95.50 96 LEU A C 1
ATOM 720 O O . LEU A 1 96 ? -5.253 -9.675 8.919 1.00 95.50 96 LEU A O 1
ATOM 724 N N . VAL A 1 97 ? -3.731 -10.149 7.335 1.00 96.31 97 VAL A N 1
ATOM 725 C CA . VAL A 1 97 ? -3.256 -11.383 7.976 1.00 96.31 97 VAL A CA 1
ATOM 726 C C . VAL A 1 97 ? -2.611 -11.067 9.324 1.00 96.31 97 VAL A C 1
ATOM 728 O O . VAL A 1 97 ? -2.927 -11.724 10.311 1.00 96.31 97 VAL A O 1
ATOM 731 N N . ALA A 1 98 ? -1.763 -10.040 9.402 1.00 94.81 98 ALA A N 1
ATOM 732 C CA . ALA A 1 98 ? -1.147 -9.630 10.659 1.00 94.81 98 ALA A CA 1
ATOM 733 C C . ALA A 1 98 ? -2.198 -9.220 11.702 1.00 94.81 98 ALA A C 1
ATOM 735 O O . ALA A 1 98 ? -2.104 -9.654 12.843 1.00 94.81 98 ALA A O 1
ATOM 736 N N . LEU A 1 99 ? -3.229 -8.461 11.320 1.00 94.25 99 LEU A N 1
ATOM 737 C CA . LEU A 1 99 ? -4.319 -8.088 12.231 1.00 94.25 99 LEU A CA 1
ATOM 738 C C . LEU A 1 99 ? -5.191 -9.271 12.666 1.00 94.25 99 LEU A C 1
ATOM 740 O O . LEU A 1 99 ? -5.694 -9.282 13.786 1.00 94.25 99 LEU A O 1
ATOM 744 N N . ALA A 1 100 ? -5.378 -10.266 11.798 1.00 92.44 100 ALA A N 1
ATOM 745 C CA . ALA A 1 100 ? -6.129 -11.472 12.132 1.00 92.44 100 ALA A CA 1
ATOM 746 C C . ALA A 1 100 ? -5.360 -12.394 13.093 1.00 92.44 100 ALA A C 1
ATOM 748 O O . ALA A 1 100 ? -5.971 -13.062 13.924 1.00 92.44 100 ALA A O 1
ATOM 749 N N . VAL A 1 101 ? -4.030 -12.441 12.972 1.00 95.44 101 VAL A N 1
ATOM 750 C CA . VAL A 1 101 ? -3.162 -13.303 13.787 1.00 95.44 101 VAL A CA 1
ATOM 751 C C . VAL A 1 101 ? -2.773 -12.632 15.106 1.00 95.44 101 VAL A C 1
ATOM 753 O O . VAL A 1 101 ? -2.701 -13.301 16.136 1.00 95.44 101 VAL A O 1
ATOM 756 N N . PHE A 1 102 ? -2.525 -11.322 15.090 1.00 92.88 102 PHE A N 1
ATOM 757 C CA . PHE A 1 102 ? -2.050 -10.567 16.245 1.00 92.88 102 PHE A CA 1
ATOM 758 C C . PHE A 1 102 ? -3.132 -9.599 16.747 1.00 92.88 102 PHE A C 1
ATOM 760 O O . PHE A 1 102 ? -3.574 -8.731 15.990 1.00 92.88 102 PHE A O 1
ATOM 767 N N . PRO A 1 103 ? -3.539 -9.678 18.028 1.00 86.44 103 PRO A N 1
ATOM 768 C CA . PRO A 1 103 ? -4.509 -8.753 18.603 1.00 86.44 103 PRO A CA 1
ATOM 769 C C . PRO A 1 103 ? -3.854 -7.386 18.846 1.00 86.44 103 PRO A C 1
ATOM 771 O O . PRO A 1 103 ? -3.335 -7.104 19.921 1.00 86.44 103 PRO A O 1
ATOM 774 N N . LEU A 1 104 ? -3.872 -6.530 17.825 1.00 86.25 104 LEU A N 1
ATOM 775 C CA . LEU A 1 104 ? -3.260 -5.195 17.837 1.00 86.25 104 LEU A CA 1
ATOM 776 C C . LEU A 1 104 ? -4.262 -4.079 18.182 1.00 86.25 104 LEU A C 1
ATOM 778 O O . LEU A 1 104 ? -4.090 -2.935 17.776 1.00 86.25 104 LEU A O 1
ATOM 782 N N . THR A 1 105 ? -5.337 -4.396 18.906 1.00 86.81 105 THR A N 1
ATOM 783 C CA . THR A 1 105 ? -6.402 -3.436 19.235 1.00 86.81 105 THR A CA 1
ATOM 784 C C . THR A 1 105 ? -5.852 -2.213 19.970 1.00 86.81 105 THR A C 1
ATOM 786 O O . THR A 1 105 ? -5.162 -2.368 20.977 1.00 86.81 105 THR A O 1
ATOM 789 N N . GLY A 1 106 ? -6.211 -1.008 19.520 1.00 82.69 106 GLY A N 1
ATOM 790 C CA . GLY A 1 106 ? -5.798 0.248 20.156 1.00 82.69 106 GLY A CA 1
ATOM 791 C C . GLY A 1 106 ? -4.402 0.764 19.786 1.00 82.69 106 GLY A C 1
ATOM 792 O O . GLY A 1 106 ? -3.997 1.778 20.351 1.00 82.69 106 GLY A O 1
ATOM 793 N N . LEU A 1 107 ? -3.695 0.106 18.855 1.00 85.19 107 LEU A N 1
ATOM 794 C CA . LEU A 1 107 ? -2.462 0.623 18.242 1.00 85.19 107 LEU A CA 1
ATOM 795 C C . LEU A 1 107 ? -2.710 1.941 17.496 1.00 85.19 107 LEU A C 1
ATOM 797 O O . LEU A 1 107 ? -3.778 2.081 16.849 1.00 85.19 107 LEU A O 1
#

InterPro domains:
  IPR009935 Protein of unknown function DUF1467 [PF07330] (34-101)

pLDDT: mean 90.03, std 9.27, range [53.16, 98.06]

Organism: NCBI:txid582667

Secondary structure (DSSP, 8-state):
-TTTTT-HHHHHHHHHHHHHHHHHHHHHHH---HHHHHHHHHHHHHHHHHHHTTTT--B---GGGPPTT--TT-BS---HHHHHHHHHHHHHHHHHHHHHHS--TT-

Sequence (107 aa):
MTALARSTPATLLVVIVLVAAFVAVGVSQFKLTIGGAIALYFVVWWTLLFAVLPLRNQPETRPSHVVPGQDPGAPASPRLREKAIWTTLVAGAAFLVALAVFPLTGL

Foldseek 3Di:
DVPCLPDPVSLVVLLVVLLVVLLVCCCPVQVEDSVRSNVLLVVLLVVCLVVLQVPPFDFDPDPVPDDPPDDRRDGPDSSVSVSSNVSSVVSSVVSVVCSVVDNPHHD

Radius of gyration: 17.34 Å; chains: 1; bounding box: 41×23×49 Å